Protein AF-A0A800GI75-F1 (afdb_monomer)

Solvent-accessible surface area (backbone atoms only — not comparable to full-atom values): 7344 Å² total; per-residue (Å²): 92,84,75,54,22,42,28,37,78,52,50,42,40,39,35,22,69,34,48,52,36,39,38,36,32,43,57,96,88,38,83,45,81,41,79,40,43,55,73,37,73,47,76,45,64,52,67,43,34,33,32,76,44,78,51,88,90,47,43,68,50,76,50,71,73,83,77,59,95,85,56,49,32,31,47,30,33,54,35,91,87,78,63,50,78,38,42,73,50,75,44,77,75,84,45,75,86,69,57,46,54,61,56,51,46,61,39,70,76,30,67,68,45,31,32,26,92,87,78,65,52,65,63,78,77,72,106

Nearest PDB structures (foldseek):
  6bvr-assembly1_A  TM=9.618E-01  e=3.460E-13  Cupriavidus metallidurans
  5v28-assembly1_A  TM=9.636E-01  e=1.341E-12  Cupriavidus metallidurans CH34
  1zvf-assembly1_B  TM=9.382E-01  e=5.055E-13  Saccharomyces cerevisiae
  3fe5-assembly1_A  TM=8.569E-01  e=1.270E-12  Bos taurus
  5tkq-assembly1_A  TM=8.644E-01  e=1.109E-11  Homo sapiens

Mean predicted aligned error: 2.66 Å

Radius of gyration: 14.88 Å; Cα contacts (8 Å, |Δi|>4): 257; chains: 1; bounding box: 35×30×37 Å

Structure (mmCIF, N/CA/C/O backbone):
data_AF-A0A800GI75-F1
#
_entry.id   AF-A0A800GI75-F1
#
loop_
_atom_site.group_PDB
_atom_site.id
_atom_site.type_symbol
_atom_site.label_atom_id
_atom_site.label_alt_id
_atom_site.label_comp_id
_atom_site.label_asym_id
_atom_site.label_entity_id
_atom_site.label_seq_id
_atom_site.pdbx_PDB_ins_code
_atom_site.Cartn_x
_atom_site.Cartn_y
_atom_site.Cartn_z
_atom_site.occupancy
_atom_site.B_iso_or_equiv
_atom_site.auth_seq_id
_atom_site.auth_comp_id
_atom_site.auth_asym_id
_atom_site.auth_atom_id
_atom_site.pdbx_PDB_model_num
ATOM 1 N N . SER A 1 1 ? -4.976 6.079 -10.550 1.00 77.25 1 SER A N 1
ATOM 2 C CA . SER A 1 1 ? -5.152 5.382 -9.240 1.00 77.25 1 SER A CA 1
ATOM 3 C C . SER A 1 1 ? -3.808 4.858 -8.742 1.00 77.25 1 SER A C 1
ATOM 5 O O . SER A 1 1 ? -2.905 4.698 -9.554 1.00 77.25 1 SER A O 1
ATOM 7 N N . ARG A 1 2 ? -3.629 4.624 -7.432 1.00 93.50 2 ARG A N 1
ATOM 8 C CA . ARG A 1 2 ? -2.326 4.213 -6.870 1.00 93.50 2 ARG A CA 1
ATOM 9 C C . ARG A 1 2 ? -1.990 2.749 -7.200 1.00 93.50 2 ARG A C 1
ATOM 11 O O . ARG A 1 2 ? -2.894 1.912 -7.227 1.00 93.50 2 ARG A O 1
ATOM 18 N N . LYS A 1 3 ? -0.707 2.454 -7.429 1.00 96.56 3 LYS A N 1
ATOM 19 C CA . LYS A 1 3 ? -0.190 1.108 -7.768 1.00 96.56 3 LYS A CA 1
ATOM 20 C C . LYS A 1 3 ? 0.772 0.535 -6.723 1.00 96.56 3 LYS A C 1
ATOM 22 O O . LYS A 1 3 ? 1.111 -0.643 -6.778 1.00 96.56 3 LYS A O 1
ATOM 27 N N . ASP A 1 4 ? 1.214 1.370 -5.794 1.00 97.81 4 ASP A N 1
ATOM 28 C CA . ASP A 1 4 ? 2.090 1.004 -4.694 1.00 97.81 4 ASP A CA 1
ATOM 29 C C . ASP A 1 4 ? 1.321 0.262 -3.593 1.00 97.81 4 ASP A C 1
ATOM 31 O O . ASP A 1 4 ? 0.142 0.529 -3.334 1.00 97.81 4 ASP A O 1
A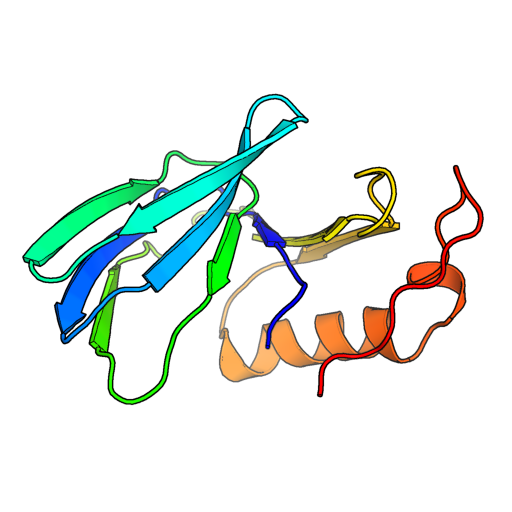TOM 35 N N . TYR A 1 5 ? 2.018 -0.661 -2.943 1.00 98.50 5 TYR A N 1
ATOM 36 C CA . TYR A 1 5 ? 1.608 -1.362 -1.740 1.00 98.50 5 TYR A CA 1
ATOM 37 C C . TYR A 1 5 ? 2.438 -0.836 -0.578 1.00 98.50 5 TYR A C 1
ATOM 39 O O . TYR A 1 5 ? 3.668 -0.872 -0.604 1.00 98.50 5 TYR A O 1
ATOM 47 N N . HIS A 1 6 ? 1.763 -0.362 0.454 1.00 98.38 6 HIS A N 1
ATOM 48 C CA . HIS A 1 6 ? 2.384 0.078 1.686 1.00 98.38 6 HIS A CA 1
ATOM 49 C C . HIS A 1 6 ? 2.609 -1.120 2.608 1.00 98.38 6 HIS A C 1
ATOM 51 O O . HIS A 1 6 ? 1.741 -1.974 2.770 1.00 98.38 6 HIS A O 1
ATOM 57 N N . TYR A 1 7 ? 3.801 -1.202 3.184 1.00 98.06 7 TYR A N 1
ATOM 58 C CA . TYR A 1 7 ? 4.170 -2.143 4.228 1.00 98.06 7 TYR A CA 1
ATOM 59 C C . TYR A 1 7 ? 4.377 -1.377 5.530 1.00 98.06 7 TYR A C 1
ATOM 61 O O . TYR A 1 7 ? 5.243 -0.504 5.616 1.00 98.06 7 TYR A O 1
ATOM 69 N N . ASN A 1 8 ? 3.622 -1.753 6.556 1.00 96.38 8 ASN A N 1
ATOM 70 C CA . ASN A 1 8 ? 3.665 -1.137 7.874 1.00 96.38 8 ASN A CA 1
ATOM 71 C C . ASN A 1 8 ? 3.893 -2.211 8.946 1.00 96.38 8 ASN A C 1
ATOM 73 O O . ASN A 1 8 ? 3.327 -3.298 8.870 1.00 96.38 8 ASN A O 1
ATOM 77 N N . ARG A 1 9 ? 4.726 -1.924 9.952 1.00 95.81 9 ARG A N 1
ATOM 78 C CA . ARG A 1 9 ? 4.939 -2.810 11.117 1.00 95.81 9 ARG A CA 1
ATOM 79 C C . ARG A 1 9 ? 3.879 -2.636 12.209 1.00 95.81 9 ARG A C 1
ATOM 81 O O . ARG A 1 9 ? 3.836 -3.422 13.153 1.00 95.81 9 ARG A O 1
ATOM 88 N N . GLY A 1 10 ? 3.078 -1.578 12.138 1.00 95.50 10 GLY A N 1
ATOM 89 C CA . GLY A 1 10 ? 1.882 -1.406 12.952 1.00 95.50 10 GLY A CA 1
ATOM 90 C C . GLY A 1 10 ? 0.656 -2.048 12.309 1.00 95.50 10 GLY A C 1
ATOM 91 O O . GLY A 1 10 ? 0.671 -2.398 11.134 1.00 95.50 10 GLY A O 1
ATOM 92 N N . GLU A 1 11 ? -0.402 -2.184 13.103 1.00 97.62 11 GLU A N 1
ATOM 93 C CA . GLU A 1 11 ? -1.752 -2.408 12.585 1.00 97.62 11 GLU A CA 1
ATOM 94 C C . GLU A 1 11 ? -2.300 -1.117 11.972 1.00 97.62 11 GLU A C 1
ATOM 96 O O . GLU A 1 11 ? -1.934 -0.014 12.399 1.00 97.62 11 GLU A O 1
ATOM 101 N N . GLU A 1 12 ? -3.233 -1.268 11.036 1.00 98.44 12 GLU A N 1
ATOM 102 C CA . GLU A 1 12 ? -3.997 -0.152 10.483 1.00 98.44 12 GLU A CA 1
ATOM 103 C C . GLU A 1 12 ? -5.491 -0.417 10.631 1.00 98.44 12 GLU A C 1
ATOM 105 O O . GLU A 1 12 ? -6.019 -1.426 10.158 1.00 98.44 12 GLU A O 1
ATOM 110 N N . PHE A 1 13 ? -6.183 0.490 11.314 1.00 98.75 13 PHE A N 1
ATOM 111 C CA . PHE A 1 13 ? -7.627 0.422 11.475 1.00 98.75 13 PHE A CA 1
ATOM 112 C C . PHE A 1 13 ? -8.308 1.231 10.376 1.00 98.75 13 PHE A C 1
ATOM 114 O O . PHE A 1 13 ? -8.020 2.414 10.208 1.00 98.75 13 PHE A O 1
ATOM 121 N N . PHE A 1 14 ? -9.262 0.612 9.691 1.00 98.81 14 PHE A N 1
ATOM 122 C CA . PHE A 1 14 ? -10.101 1.215 8.667 1.00 98.81 14 PHE A CA 1
ATOM 123 C C . PHE A 1 14 ? -11.553 1.241 9.138 1.00 98.81 14 PHE A C 1
ATOM 125 O O . PHE A 1 14 ? -12.073 0.246 9.642 1.00 98.81 14 PHE A O 1
ATOM 132 N N . HIS A 1 15 ? -12.228 2.361 8.911 1.00 98.75 15 HIS A N 1
ATOM 133 C CA . HIS A 1 15 ? -13.679 2.476 9.006 1.00 98.75 15 HIS A CA 1
ATOM 134 C C . HIS A 1 15 ? -14.183 3.272 7.805 1.00 98.75 15 HIS A C 1
ATOM 136 O O . HIS A 1 15 ? -13.856 4.451 7.655 1.00 98.75 15 HIS A O 1
ATOM 142 N N . GLN A 1 16 ? -14.965 2.637 6.936 1.00 98.81 16 GLN A N 1
ATOM 143 C CA . GLN A 1 16 ? -15.479 3.288 5.736 1.00 98.81 16 GLN A CA 1
ATOM 144 C C . GLN A 1 16 ? -16.791 4.014 6.056 1.00 98.81 16 GLN A C 1
ATOM 146 O O . GLN A 1 16 ? -17.829 3.389 6.223 1.00 98.81 16 GLN A O 1
ATOM 151 N N . ILE A 1 17 ? -16.751 5.340 6.160 1.00 98.69 17 ILE A N 1
ATOM 152 C CA . ILE A 1 17 ? -17.883 6.159 6.620 1.00 98.69 17 ILE A CA 1
ATOM 153 C C . ILE A 1 17 ? -18.900 6.378 5.492 1.00 98.69 17 ILE A C 1
ATOM 155 O O . ILE A 1 17 ? -20.101 6.250 5.716 1.00 98.69 17 ILE A O 1
ATOM 159 N N . GLU A 1 18 ? -18.425 6.672 4.280 1.00 98.62 18 GLU A N 1
ATOM 160 C CA . GLU A 1 18 ? -19.263 6.927 3.101 1.00 98.62 18 GLU A CA 1
ATOM 161 C C . GLU A 1 18 ? -18.768 6.117 1.900 1.00 98.62 18 GLU A C 1
ATOM 163 O O . GLU A 1 18 ? -17.572 6.108 1.596 1.00 98.62 18 GLU A O 1
ATOM 168 N N . GLY A 1 19 ? -19.687 5.462 1.190 1.00 98.25 19 GLY A N 1
ATOM 169 C CA . GLY A 1 19 ? -19.387 4.646 0.014 1.00 98.25 19 GLY A CA 1
ATOM 170 C C . GLY A 1 19 ? -18.549 3.401 0.318 1.00 98.25 19 GLY A C 1
ATOM 171 O O . GLY A 1 19 ? -18.593 2.858 1.415 1.00 98.25 19 GLY A O 1
ATOM 172 N N . GLU A 1 20 ? -17.800 2.919 -0.670 1.00 97.94 20 GLU A N 1
ATOM 173 C CA . GLU A 1 20 ? -16.991 1.696 -0.581 1.00 97.94 20 GLU A CA 1
ATOM 17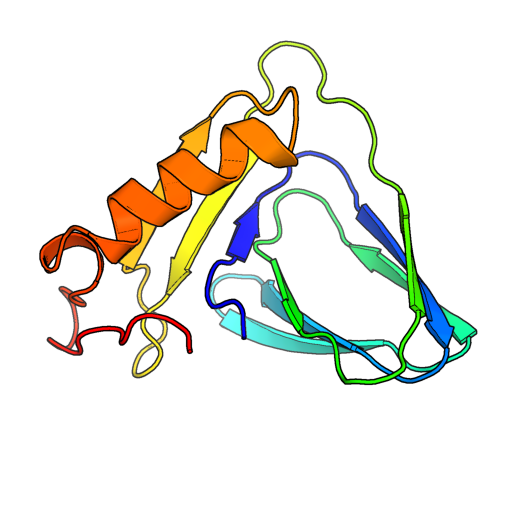4 C C . GLU A 1 20 ? -15.539 1.991 -0.972 1.00 97.94 20 GLU A C 1
ATOM 176 O O . GLU A 1 20 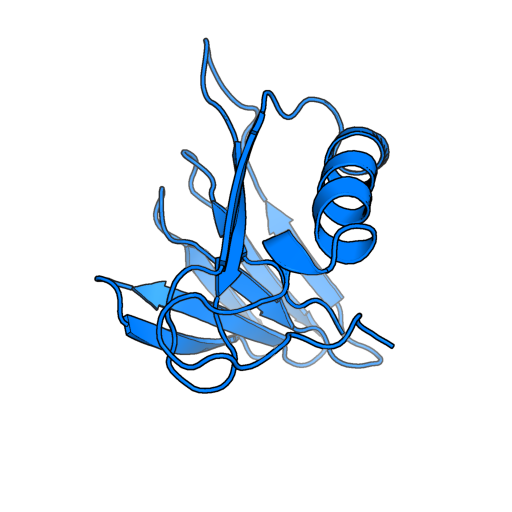? -15.262 2.897 -1.761 1.00 97.94 20 GLU A O 1
ATOM 181 N N . MET A 1 21 ? -14.604 1.209 -0.440 1.00 98.25 21 MET A N 1
ATOM 182 C CA . MET A 1 21 ? -13.232 1.145 -0.933 1.00 98.25 21 MET A CA 1
ATOM 183 C C . MET A 1 21 ? -12.798 -0.308 -1.130 1.00 98.25 21 MET A C 1
ATOM 185 O O . MET A 1 21 ? -13.359 -1.224 -0.532 1.00 98.25 21 MET A O 1
ATOM 189 N N . LEU A 1 22 ? -11.768 -0.519 -1.946 1.00 98.50 22 LEU A N 1
ATOM 190 C CA . LEU A 1 22 ? -11.128 -1.823 -2.106 1.00 98.50 22 LEU A CA 1
ATOM 191 C C . LEU A 1 22 ? -9.717 -1.762 -1.525 1.00 98.50 22 LEU A C 1
ATOM 193 O O . LEU A 1 22 ? -8.886 -0.984 -1.992 1.00 98.50 22 LEU A O 1
ATOM 197 N N . LEU A 1 23 ? -9.429 -2.581 -0.520 1.00 98.56 23 LEU A N 1
ATOM 198 C CA . LEU A 1 23 ? -8.079 -2.768 -0.006 1.00 98.56 23 LEU A CA 1
ATOM 199 C C . LEU A 1 23 ? -7.463 -3.992 -0.687 1.00 98.56 23 LEU A C 1
ATOM 201 O O . LEU A 1 23 ? -7.811 -5.128 -0.373 1.00 98.56 23 LEU A O 1
ATOM 205 N N . LYS A 1 24 ? -6.558 -3.765 -1.639 1.00 98.31 24 LYS A N 1
ATOM 206 C CA . LYS A 1 24 ? -5.765 -4.853 -2.226 1.00 98.31 24 LYS A CA 1
ATOM 207 C C . LYS A 1 24 ? -4.654 -5.214 -1.256 1.00 98.31 24 LYS A C 1
ATOM 209 O O . LYS A 1 24 ? -4.008 -4.305 -0.747 1.00 98.31 24 LYS A O 1
ATOM 214 N N . VAL A 1 25 ? -4.399 -6.489 -1.012 1.00 98.38 25 VAL A N 1
ATOM 215 C CA . VAL A 1 25 ? -3.326 -6.950 -0.125 1.00 98.38 25 VAL A CA 1
ATOM 216 C C . VAL A 1 25 ? -2.501 -8.048 -0.779 1.00 98.38 25 VAL A C 1
ATOM 218 O O . VAL A 1 25 ? -2.989 -8.756 -1.658 1.00 98.38 25 VAL A O 1
ATOM 221 N N . ILE A 1 26 ? -1.260 -8.207 -0.326 1.00 97.94 26 ILE A N 1
ATOM 222 C CA . ILE A 1 26 ? -0.450 -9.395 -0.594 1.00 97.94 26 ILE A CA 1
ATOM 223 C C . ILE A 1 26 ? -0.410 -10.225 0.686 1.00 97.94 26 ILE A C 1
ATOM 225 O O . ILE A 1 26 ? 0.305 -9.906 1.633 1.00 97.94 26 ILE A O 1
ATOM 229 N N . GLU A 1 27 ? -1.194 -11.294 0.726 1.00 93.88 27 GLU A N 1
ATOM 230 C CA . GLU A 1 27 ? -1.299 -12.194 1.871 1.00 93.88 27 GLU A CA 1
ATOM 231 C C . GLU A 1 27 ? -0.617 -13.518 1.523 1.00 93.88 27 GLU A C 1
ATOM 233 O O . GLU A 1 27 ? -0.957 -14.164 0.535 1.00 93.88 27 GLU A O 1
ATOM 238 N N . GLN A 1 28 ? 0.395 -13.909 2.305 1.00 91.06 28 GLN A N 1
ATOM 239 C CA . GLN A 1 28 ? 1.187 -15.125 2.056 1.00 91.06 28 GLN A CA 1
ATOM 240 C C . GLN A 1 28 ? 1.787 -15.192 0.634 1.00 91.06 28 GLN A C 1
ATOM 242 O O . GLN A 1 28 ? 1.901 -16.262 0.045 1.00 91.06 28 GLN A O 1
ATOM 247 N N . GLY A 1 29 ? 2.169 -14.040 0.074 1.00 90.25 29 GLY A N 1
ATOM 248 C CA . GLY A 1 29 ? 2.723 -13.940 -1.281 1.00 90.25 29 GLY A CA 1
ATOM 249 C C . GLY A 1 29 ? 1.679 -13.974 -2.401 1.00 90.25 29 GLY A C 1
ATOM 250 O O . GLY A 1 29 ? 2.051 -13.924 -3.571 1.00 90.25 29 GLY A O 1
ATOM 251 N N . HIS A 1 30 ? 0.388 -14.021 -2.067 1.00 92.94 30 HIS A N 1
ATOM 252 C CA . HIS A 1 30 ? -0.702 -14.045 -3.035 1.00 92.94 30 HIS A CA 1
ATOM 253 C C . HIS A 1 30 ? -1.544 -12.764 -2.967 1.00 92.94 30 HIS A C 1
ATOM 255 O O . HIS A 1 30 ? -1.833 -12.274 -1.873 1.00 92.94 30 HIS A O 1
ATOM 261 N N . PRO A 1 31 ? -1.965 -12.211 -4.117 1.00 96.06 31 PRO A N 1
ATOM 262 C CA . PRO A 1 31 ? -2.858 -11.065 -4.136 1.00 96.06 31 PRO A CA 1
ATOM 263 C C . PRO A 1 31 ? -4.250 -11.460 -3.638 1.00 96.06 31 PRO A C 1
ATOM 265 O O . PRO A 1 31 ? -4.796 -12.498 -4.019 1.00 96.06 31 PRO A O 1
ATOM 268 N N . ARG A 1 32 ? -4.839 -10.601 -2.812 1.00 96.62 32 ARG A N 1
ATOM 269 C CA . ARG A 1 32 ? -6.204 -10.736 -2.312 1.00 96.62 32 ARG A CA 1
ATOM 270 C C . ARG A 1 32 ? -6.861 -9.366 -2.250 1.00 96.62 32 ARG A C 1
ATOM 272 O O . ARG A 1 32 ? -6.271 -8.403 -1.776 1.00 96.62 32 ARG A O 1
ATOM 279 N N . ASP A 1 33 ? -8.115 -9.311 -2.665 1.00 97.94 33 ASP A N 1
ATOM 280 C CA . ASP A 1 33 ? -8.924 -8.102 -2.613 1.00 97.94 33 ASP A CA 1
ATOM 281 C C . ASP A 1 33 ? -9.861 -8.147 -1.401 1.00 97.94 33 ASP A C 1
ATOM 283 O O . ASP A 1 33 ? -10.532 -9.153 -1.153 1.00 97.94 33 ASP A O 1
ATOM 287 N N . ILE A 1 34 ? -9.903 -7.056 -0.638 1.00 98.38 34 ILE A N 1
ATOM 288 C CA . ILE A 1 34 ? -10.754 -6.899 0.544 1.00 98.38 34 ILE A CA 1
ATOM 289 C C . ILE A 1 34 ? -11.654 -5.676 0.326 1.00 98.38 34 ILE A C 1
ATOM 291 O O . ILE A 1 34 ? -11.204 -4.541 0.505 1.00 98.38 34 ILE A O 1
ATOM 295 N N . PRO A 1 35 ? -12.913 -5.869 -0.097 1.00 98.50 35 PRO A N 1
ATOM 296 C CA . PRO A 1 35 ? -13.893 -4.791 -0.122 1.00 98.50 35 PRO A CA 1
ATOM 297 C C . PRO A 1 35 ? -14.203 -4.337 1.308 1.00 98.50 35 PRO A C 1
ATOM 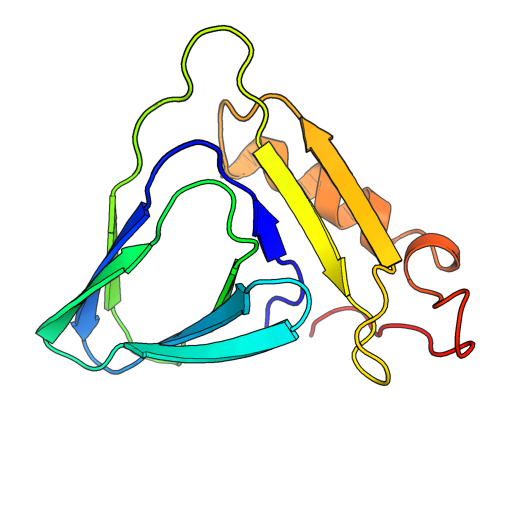299 O O . PRO A 1 35 ? -14.415 -5.179 2.178 1.00 98.50 35 PRO A O 1
ATOM 302 N N . ILE A 1 36 ? -14.229 -3.024 1.538 1.00 98.56 36 ILE A N 1
ATOM 303 C CA . ILE A 1 36 ? -14.654 -2.407 2.800 1.00 98.56 36 ILE A CA 1
ATOM 304 C C . ILE A 1 36 ? -15.792 -1.447 2.456 1.00 98.56 36 ILE A C 1
ATOM 306 O O . ILE A 1 36 ? -15.577 -0.378 1.874 1.00 98.56 36 ILE A O 1
ATOM 310 N N . LYS A 1 37 ? -17.016 -1.870 2.752 1.00 98.69 37 LYS A N 1
ATOM 311 C CA . LYS A 1 37 ? -18.260 -1.176 2.409 1.00 98.69 37 LYS A CA 1
ATOM 312 C C . LYS A 1 37 ? -18.632 -0.146 3.463 1.00 98.69 37 LYS A C 1
ATOM 314 O O . LYS A 1 37 ? -18.113 -0.140 4.573 1.00 98.69 37 LYS A O 1
ATOM 319 N N . GLN A 1 38 ? -19.585 0.710 3.119 1.00 98.69 38 GLN A N 1
ATOM 320 C CA . GLN A 1 38 ? -20.077 1.752 4.010 1.00 98.69 38 GLN A CA 1
ATOM 321 C C . GLN A 1 38 ? -20.532 1.180 5.363 1.00 98.69 38 GLN A C 1
ATOM 323 O O . GLN A 1 38 ? -21.355 0.268 5.416 1.00 98.69 38 GLN A O 1
ATOM 328 N N . GLY A 1 39 ? -20.023 1.757 6.448 1.00 98.56 39 GLY A N 1
ATOM 329 C CA . GLY A 1 39 ? -20.250 1.339 7.830 1.00 98.56 39 GLY A CA 1
ATOM 330 C C . GLY A 1 39 ? -19.375 0.173 8.299 1.00 98.56 39 GLY A C 1
ATOM 331 O O . GLY A 1 39 ? -19.412 -0.158 9.483 1.00 98.56 39 GLY A O 1
ATOM 332 N N . GLU A 1 40 ? -18.590 -0.456 7.419 1.00 98.75 40 GLU A N 1
ATOM 333 C CA . GLU A 1 40 ? -17.711 -1.558 7.802 1.00 98.75 40 GLU A CA 1
ATOM 334 C C . GLU A 1 40 ? -16.426 -1.051 8.458 1.00 98.75 40 GLU A C 1
ATOM 336 O O . GLU A 1 40 ? -15.861 -0.010 8.098 1.00 98.75 40 GLU A O 1
ATOM 341 N N . ILE A 1 41 ? -15.959 -1.845 9.420 1.00 98.69 41 ILE A N 1
ATOM 342 C CA . ILE A 1 41 ? -14.653 -1.702 10.049 1.00 98.69 41 ILE A CA 1
ATOM 343 C C . ILE A 1 41 ? -13.762 -2.868 9.637 1.00 98.69 41 ILE A C 1
ATOM 345 O O . ILE A 1 41 ? -14.221 -4.003 9.503 1.00 98.69 41 ILE A O 1
ATOM 349 N N . PHE A 1 42 ? -12.475 -2.595 9.484 1.00 98.62 42 PHE A N 1
ATOM 350 C CA . PHE A 1 42 ? -11.473 -3.606 9.192 1.00 98.62 42 PHE A CA 1
ATOM 351 C C . PHE A 1 42 ? -10.176 -3.267 9.923 1.00 98.62 42 PHE A C 1
ATOM 353 O O . PHE A 1 42 ? -9.729 -2.124 9.897 1.00 98.62 42 PHE A O 1
ATOM 360 N N . LEU A 1 43 ? -9.574 -4.254 10.583 1.00 98.56 43 LEU A N 1
ATOM 361 C CA . LEU A 1 43 ? -8.264 -4.114 11.210 1.00 98.56 43 LEU A CA 1
ATOM 362 C C . LEU A 1 43 ? -7.260 -4.915 10.388 1.00 98.56 43 LEU A C 1
ATOM 364 O O . LEU A 1 43 ? -7.329 -6.144 10.353 1.00 98.56 43 LEU A O 1
ATOM 368 N N . LEU A 1 44 ? -6.351 -4.213 9.717 1.00 98.50 44 LEU A N 1
ATOM 369 C CA . LEU A 1 44 ? -5.286 -4.833 8.949 1.00 98.50 44 LEU A CA 1
ATOM 370 C C . LEU A 1 44 ? -4.161 -5.279 9.898 1.00 98.50 44 LEU A C 1
ATOM 372 O O . LEU A 1 44 ? -3.625 -4.437 10.629 1.00 98.50 44 LEU A O 1
ATOM 376 N N . PRO A 1 45 ? -3.770 -6.569 9.882 1.00 97.94 45 PRO A N 1
ATOM 377 C CA . PRO A 1 45 ? -2.633 -7.044 10.658 1.00 97.94 45 PRO A CA 1
ATOM 378 C C . PRO A 1 45 ? -1.308 -6.408 10.209 1.00 97.94 45 PRO A C 1
ATOM 380 O O . PRO A 1 45 ? -1.173 -6.011 9.048 1.00 97.94 45 PRO A O 1
ATOM 383 N N . PRO A 1 46 ? -0.288 -6.380 11.083 1.00 97.25 46 PRO A N 1
ATOM 384 C CA . PRO A 1 46 ? 1.031 -5.877 10.727 1.00 97.25 46 PRO A CA 1
ATOM 385 C C . PRO A 1 46 ? 1.675 -6.636 9.570 1.00 97.25 46 PRO A C 1
ATOM 387 O O . PRO A 1 46 ? 1.459 -7.835 9.386 1.00 97.25 46 PRO A O 1
ATOM 390 N N . CYS A 1 47 ? 2.575 -5.952 8.871 1.00 96.81 47 CYS A N 1
ATOM 391 C CA . CYS A 1 47 ? 3.477 -6.511 7.866 1.00 96.81 47 CYS A CA 1
ATOM 392 C C . CYS A 1 47 ? 2.770 -7.101 6.635 1.00 96.81 47 CYS A C 1
ATOM 394 O O . CYS A 1 47 ? 3.387 -7.865 5.892 1.00 96.81 47 CYS A O 1
ATOM 396 N N . ILE A 1 48 ? 1.506 -6.739 6.399 1.00 98.19 48 ILE A N 1
ATOM 397 C CA . ILE A 1 48 ? 0.764 -7.090 5.187 1.00 98.19 48 ILE A CA 1
ATOM 398 C C . ILE A 1 48 ? 0.885 -5.936 4.178 1.00 98.19 48 ILE A C 1
ATOM 400 O O . ILE A 1 48 ? 0.352 -4.851 4.435 1.00 98.19 48 ILE A O 1
ATOM 404 N N . PRO A 1 49 ? 1.569 -6.132 3.030 1.00 98.50 49 PRO A N 1
ATOM 405 C CA . PRO A 1 49 ? 1.580 -5.146 1.959 1.00 98.50 49 PRO A CA 1
ATOM 406 C C . PRO A 1 49 ? 0.159 -4.879 1.472 1.00 98.50 49 PRO A C 1
ATOM 408 O O . PRO A 1 49 ? -0.555 -5.822 1.125 1.00 98.50 49 PRO A O 1
ATOM 411 N N . HIS A 1 50 ? -0.249 -3.614 1.411 1.00 98.56 50 HIS A N 1
ATOM 412 C CA . HIS A 1 50 ? -1.621 -3.249 1.069 1.00 98.56 50 HIS A CA 1
ATOM 413 C C . HIS A 1 50 ? -1.709 -1.977 0.212 1.00 98.56 50 HIS A C 1
ATOM 415 O O . HIS A 1 50 ? -0.917 -1.054 0.350 1.00 98.56 50 HIS A O 1
ATOM 421 N N . SER A 1 51 ? -2.686 -1.912 -0.693 1.00 98.19 51 SER A N 1
ATOM 422 C CA . SER A 1 51 ? -2.882 -0.821 -1.650 1.00 98.19 51 SER A CA 1
ATOM 423 C C . SER A 1 51 ? -4.344 -0.348 -1.643 1.00 98.19 51 SER A C 1
ATOM 425 O O . SER A 1 51 ? -5.190 -0.923 -2.340 1.00 98.19 51 SER A O 1
ATOM 427 N N . PRO A 1 52 ? -4.677 0.691 -0.852 1.00 97.75 52 PRO A N 1
ATOM 428 C CA . PRO A 1 52 ? -6.017 1.269 -0.782 1.00 97.75 52 PRO A CA 1
ATOM 429 C C . PRO A 1 52 ? -6.476 1.869 -2.118 1.00 97.75 52 PRO A C 1
ATOM 431 O O . PRO A 1 52 ? -5.862 2.798 -2.641 1.00 97.75 52 PRO A O 1
ATOM 434 N N . GLN A 1 53 ? -7.606 1.401 -2.636 1.00 97.81 53 GLN A N 1
ATOM 435 C CA . GLN A 1 53 ? -8.264 1.939 -3.825 1.00 97.81 53 GLN A CA 1
ATOM 436 C C . GLN A 1 53 ? -9.548 2.651 -3.399 1.00 97.81 53 GLN A C 1
ATOM 438 O O . GLN A 1 53 ? -10.475 2.026 -2.882 1.00 97.81 53 GLN A O 1
ATOM 443 N N . ARG A 1 54 ? -9.588 3.972 -3.590 1.00 96.75 54 ARG A N 1
ATOM 444 C CA . ARG A 1 54 ? -10.714 4.826 -3.191 1.00 96.75 54 ARG A CA 1
ATOM 445 C C . ARG A 1 54 ? -11.489 5.278 -4.423 1.00 96.75 54 ARG A C 1
ATOM 447 O O . ARG A 1 54 ? -10.881 5.654 -5.425 1.00 96.75 54 ARG A O 1
ATOM 454 N N . TYR A 1 55 ? -12.815 5.256 -4.334 1.00 96.06 55 TYR A N 1
ATOM 455 C CA . TYR A 1 55 ? -13.704 5.710 -5.402 1.00 96.06 55 TYR A CA 1
ATOM 456 C C . TYR A 1 55 ? -14.171 7.150 -5.158 1.00 96.06 55 TYR A C 1
ATOM 458 O O . TYR A 1 55 ? -14.000 7.702 -4.068 1.00 96.06 55 TYR A O 1
ATOM 466 N N . ALA A 1 56 ? -14.749 7.774 -6.184 1.00 96.38 56 ALA A N 1
ATOM 467 C CA . ALA A 1 56 ? -15.258 9.139 -6.086 1.00 96.38 56 ALA A CA 1
ATOM 468 C C . ALA A 1 56 ? -16.377 9.252 -5.035 1.00 96.38 56 ALA A C 1
ATOM 470 O O . ALA A 1 56 ? -17.209 8.354 -4.924 1.00 96.38 56 ALA A O 1
ATOM 471 N N . ASN A 1 57 ? -16.421 10.383 -4.321 1.00 96.94 57 ASN A N 1
ATOM 472 C CA . ASN A 1 57 ? -17.436 10.689 -3.302 1.00 96.94 57 ASN A CA 1
ATOM 473 C C . ASN A 1 57 ? -17.502 9.647 -2.168 1.00 96.94 57 ASN A C 1
ATOM 475 O O . ASN A 1 57 ? -18.583 9.221 -1.771 1.00 96.94 57 ASN A O 1
ATOM 479 N N . THR A 1 58 ? -16.340 9.210 -1.677 1.00 98.12 58 THR A N 1
ATOM 480 C CA . THR A 1 58 ? -16.228 8.278 -0.547 1.00 98.12 58 THR A CA 1
ATOM 481 C C . THR A 1 58 ? -15.392 8.888 0.573 1.00 98.12 58 THR A C 1
ATOM 483 O O . THR A 1 58 ? -14.496 9.697 0.320 1.00 98.12 58 THR A O 1
ATOM 486 N N . VAL A 1 59 ? -15.668 8.492 1.817 1.00 98.38 59 VAL A N 1
ATOM 487 C CA . VAL A 1 59 ? -14.957 8.967 3.013 1.00 98.38 59 VAL A CA 1
ATOM 488 C C . VAL A 1 59 ? -14.615 7.768 3.883 1.00 98.38 59 VAL A C 1
ATOM 490 O O . VAL A 1 59 ? -15.486 6.972 4.224 1.00 98.38 59 VAL A O 1
ATOM 493 N N . GLY A 1 60 ? -13.344 7.643 4.260 1.00 98.31 60 GLY A N 1
ATOM 494 C CA . GLY A 1 60 ? -12.866 6.594 5.156 1.00 98.31 60 GLY A CA 1
ATOM 495 C C . GLY A 1 60 ? -11.986 7.172 6.257 1.00 98.31 60 GLY A C 1
ATOM 496 O O . GLY A 1 60 ? -11.169 8.056 6.006 1.00 98.31 60 GLY A O 1
ATOM 497 N N . LEU A 1 61 ? -12.149 6.653 7.468 1.00 98.56 61 LEU A N 1
ATOM 498 C CA . LEU A 1 61 ? -11.270 6.893 8.603 1.00 98.56 61 LEU A CA 1
ATOM 499 C C . LEU A 1 61 ? -10.180 5.822 8.613 1.00 98.56 61 LEU A C 1
ATOM 501 O O . LEU A 1 61 ? -10.482 4.630 8.568 1.00 98.56 61 LEU A O 1
ATOM 505 N N . VAL A 1 62 ? -8.927 6.263 8.701 1.00 98.38 62 VAL A N 1
ATOM 506 C CA . VAL A 1 62 ? -7.773 5.393 8.935 1.00 98.38 62 VAL A CA 1
ATOM 507 C C . VAL A 1 62 ? -7.102 5.831 10.229 1.00 98.38 62 VAL A C 1
ATOM 509 O O . VAL A 1 62 ? -6.889 7.027 10.438 1.00 98.38 62 VAL A O 1
ATOM 512 N N . ILE A 1 63 ? -6.803 4.878 11.107 1.00 98.38 63 ILE A N 1
ATOM 513 C CA . ILE A 1 63 ? -6.050 5.118 12.339 1.00 98.38 63 ILE A CA 1
ATOM 514 C C . ILE A 1 63 ? -4.813 4.227 12.322 1.00 98.38 63 ILE A C 1
ATOM 516 O O . ILE A 1 63 ? -4.910 3.003 12.264 1.00 98.38 63 ILE A O 1
ATOM 520 N N . GLU A 1 64 ? -3.658 4.871 12.441 1.00 96.81 64 GLU A N 1
ATOM 521 C CA . GLU A 1 64 ? -2.355 4.235 12.593 1.00 96.81 64 GLU A CA 1
ATOM 522 C C . GLU A 1 64 ? -1.682 4.738 13.871 1.00 96.81 64 GLU A C 1
ATOM 524 O O . GLU A 1 64 ? -1.948 5.845 14.356 1.00 96.81 64 GLU A O 1
ATOM 529 N N . ARG A 1 65 ? -0.741 3.955 14.399 1.00 94.69 65 ARG A N 1
ATOM 530 C CA . ARG A 1 65 ? 0.157 4.424 15.459 1.00 94.69 65 ARG A CA 1
ATOM 531 C C . ARG A 1 65 ? 1.392 5.107 14.877 1.00 94.69 65 ARG A C 1
ATOM 533 O O . ARG A 1 65 ? 1.859 4.786 13.784 1.00 94.69 65 ARG A O 1
ATOM 540 N N . LYS A 1 66 ? 2.006 5.991 15.666 1.00 93.94 66 LYS A N 1
ATOM 541 C CA . LYS A 1 66 ? 3.376 6.429 15.376 1.00 93.94 66 LYS A CA 1
ATOM 542 C C . LYS A 1 66 ? 4.326 5.229 15.441 1.00 93.94 66 LYS A C 1
ATOM 544 O O . LYS A 1 66 ? 4.166 4.333 16.280 1.00 93.94 66 LYS A O 1
ATOM 549 N N . ARG A 1 67 ? 5.310 5.227 14.545 1.00 94.50 67 ARG A N 1
ATOM 550 C CA . ARG A 1 67 ? 6.363 4.211 14.506 1.00 94.50 67 ARG A CA 1
ATOM 551 C C . ARG A 1 67 ? 7.212 4.340 15.773 1.00 94.50 67 ARG A C 1
ATOM 553 O O . ARG A 1 67 ? 7.387 5.434 16.311 1.00 94.50 67 ARG A O 1
ATOM 560 N N . THR A 1 68 ? 7.688 3.212 16.280 1.00 90.31 68 THR A N 1
ATOM 561 C CA . THR A 1 68 ? 8.468 3.110 17.517 1.00 90.31 68 THR A CA 1
ATOM 562 C C . THR A 1 68 ? 9.887 2.650 17.207 1.00 90.31 68 THR A C 1
ATOM 564 O O . THR A 1 68 ? 10.108 1.821 16.327 1.00 90.31 68 THR A O 1
ATOM 567 N N . GLY A 1 69 ? 10.873 3.185 17.929 1.00 88.31 69 GLY A N 1
ATOM 568 C CA . GLY A 1 69 ? 12.273 2.791 17.764 1.00 88.31 69 GLY A CA 1
ATOM 569 C C . GLY A 1 69 ? 12.784 2.977 16.331 1.00 88.31 69 GLY A C 1
ATOM 570 O O . GLY A 1 69 ? 12.781 4.086 15.805 1.00 88.31 69 GLY A O 1
ATOM 571 N N . THR A 1 70 ? 13.250 1.886 15.723 1.00 90.50 70 THR A N 1
ATOM 572 C CA . THR A 1 70 ? 13.841 1.849 14.374 1.00 90.50 70 THR A CA 1
ATOM 573 C C . THR A 1 70 ? 12.913 1.218 13.334 1.00 90.50 70 THR A C 1
ATOM 575 O O . THR A 1 70 ? 13.375 0.749 12.291 1.00 90.50 70 THR A O 1
ATOM 578 N N . GLU A 1 71 ? 11.608 1.160 13.617 1.00 95.25 71 GLU A N 1
ATOM 579 C CA . GLU A 1 71 ? 10.621 0.666 12.662 1.00 95.25 71 GLU A CA 1
ATOM 580 C C . GLU A 1 71 ? 10.669 1.471 11.364 1.00 95.25 71 GLU A C 1
ATOM 582 O O . GLU A 1 71 ? 10.652 2.702 11.368 1.00 95.25 71 GLU A O 1
ATOM 587 N N . LYS A 1 72 ? 10.736 0.738 10.253 1.00 96.06 72 LYS A N 1
ATOM 588 C CA . LYS A 1 72 ? 10.668 1.285 8.906 1.00 96.06 72 LYS A CA 1
ATOM 589 C C . LYS A 1 72 ? 9.370 0.869 8.245 1.00 96.06 72 LYS A C 1
ATOM 591 O O . LYS A 1 72 ? 8.928 -0.272 8.414 1.00 96.06 72 LYS A O 1
ATOM 596 N N . ASP A 1 73 ? 8.855 1.781 7.447 1.00 97.75 73 ASP A N 1
ATOM 597 C CA . ASP A 1 73 ? 7.797 1.534 6.486 1.00 97.75 73 ASP A CA 1
ATOM 598 C C . ASP A 1 73 ? 8.406 1.124 5.160 1.00 97.75 73 ASP A C 1
ATOM 600 O O . ASP A 1 73 ? 9.581 1.395 4.906 1.00 97.75 73 ASP A O 1
ATOM 604 N N . GLY A 1 74 ? 7.613 0.452 4.337 1.00 97.94 74 GLY A N 1
ATOM 605 C CA . GLY A 1 74 ? 7.996 0.067 2.991 1.00 97.94 74 GLY A CA 1
ATOM 606 C C . GLY A 1 74 ? 6.988 0.547 1.962 1.00 97.94 74 GLY A C 1
ATOM 607 O O . GLY A 1 74 ? 5.786 0.527 2.214 1.00 97.94 74 GLY A O 1
ATOM 608 N N . LEU A 1 75 ? 7.471 0.925 0.785 1.00 98.44 75 LEU A N 1
ATOM 609 C CA . LEU A 1 75 ? 6.645 1.017 -0.415 1.00 98.44 75 LEU A CA 1
ATOM 610 C C . LEU A 1 75 ? 7.118 -0.033 -1.413 1.00 98.44 75 LEU A C 1
ATOM 612 O O . LEU A 1 75 ? 8.314 -0.144 -1.680 1.00 98.44 75 LEU A O 1
ATOM 616 N N . LEU A 1 76 ? 6.174 -0.824 -1.909 1.00 98.56 76 LEU A N 1
ATOM 617 C CA . LEU A 1 76 ? 6.414 -1.985 -2.752 1.00 98.56 76 LEU A CA 1
ATOM 618 C C . LEU A 1 76 ? 5.563 -1.903 -4.016 1.00 98.56 76 LEU A C 1
ATOM 620 O O . LEU A 1 76 ? 4.434 -1.420 -3.990 1.00 98.56 76 LEU A O 1
ATOM 624 N N . TRP A 1 77 ? 6.070 -2.443 -5.115 1.00 98.38 77 TRP A N 1
ATOM 625 C CA . TRP A 1 77 ? 5.339 -2.555 -6.373 1.00 98.38 77 TRP A CA 1
ATOM 626 C C . TRP A 1 77 ? 5.434 -3.969 -6.902 1.00 98.38 77 TRP A C 1
ATOM 628 O O . TRP A 1 77 ? 6.507 -4.561 -6.911 1.00 98.38 77 TRP A O 1
ATOM 638 N N . TYR A 1 78 ? 4.316 -4.487 -7.394 1.00 97.75 78 TYR A N 1
ATOM 639 C CA . TYR A 1 78 ? 4.221 -5.831 -7.948 1.00 97.75 78 TYR A CA 1
ATOM 640 C C . TYR A 1 78 ? 3.825 -5.757 -9.419 1.00 97.75 78 TYR A C 1
ATOM 642 O O . TYR A 1 78 ? 3.073 -4.879 -9.838 1.00 97.75 78 TYR A O 1
ATOM 650 N N . CYS A 1 79 ? 4.335 -6.689 -10.213 1.00 96.75 79 CYS A N 1
ATOM 651 C CA . CYS A 1 79 ? 4.046 -6.801 -11.627 1.00 96.75 79 CYS A CA 1
ATOM 652 C C . CYS A 1 79 ? 2.556 -7.086 -11.833 1.00 96.75 79 CYS A C 1
ATOM 654 O O . CYS A 1 79 ? 2.051 -8.110 -11.377 1.00 96.75 79 CYS A O 1
ATOM 656 N N . GLU A 1 80 ? 1.871 -6.230 -12.589 1.00 94.31 80 GLU A N 1
ATOM 657 C CA . GLU A 1 80 ? 0.431 -6.360 -12.857 1.00 94.31 80 GLU A CA 1
ATOM 658 C C . GLU A 1 80 ? 0.087 -7.590 -13.724 1.00 94.31 80 GLU A C 1
ATOM 660 O O . GLU A 1 80 ? -1.072 -7.989 -13.775 1.00 94.31 80 GLU A O 1
ATOM 665 N N . GLN A 1 81 ? 1.075 -8.217 -14.383 1.00 95.50 81 GLN A N 1
ATOM 666 C CA . GLN A 1 81 ? 0.870 -9.414 -15.213 1.00 95.50 81 GLN A CA 1
ATOM 667 C C . GLN A 1 81 ? 1.117 -10.738 -14.480 1.00 95.50 81 GLN A C 1
ATOM 669 O O . GLN A 1 81 ? 0.383 -11.696 -14.700 1.00 95.50 81 GLN A O 1
ATOM 674 N N . CYS A 1 82 ? 2.157 -10.823 -13.642 1.00 94.81 82 CYS A N 1
ATOM 675 C CA . CYS A 1 82 ? 2.562 -12.090 -13.013 1.00 94.81 82 CYS A CA 1
ATOM 676 C C . CYS A 1 82 ? 2.664 -12.042 -11.483 1.00 94.81 82 CYS A C 1
ATOM 678 O O . CYS A 1 82 ? 2.951 -13.064 -10.867 1.00 94.81 82 CYS A O 1
ATOM 680 N N . GLY A 1 83 ? 2.455 -10.878 -10.861 1.00 94.69 83 GLY A N 1
ATOM 681 C CA . GLY A 1 83 ? 2.535 -10.706 -9.409 1.00 94.69 83 GLY A CA 1
ATOM 682 C C . GLY A 1 83 ? 3.955 -10.670 -8.834 1.00 94.69 83 GLY A C 1
ATOM 683 O O . GLY A 1 83 ? 4.098 -10.552 -7.623 1.00 94.69 83 GLY A O 1
ATOM 684 N N . HIS A 1 84 ? 5.007 -10.748 -9.657 1.00 96.56 84 HIS A N 1
ATOM 685 C CA . HIS A 1 84 ? 6.394 -10.655 -9.186 1.00 96.56 84 HIS A CA 1
ATOM 686 C C . HIS A 1 84 ? 6.704 -9.279 -8.581 1.00 96.56 84 HIS A C 1
ATOM 688 O O . HIS A 1 84 ? 6.297 -8.264 -9.143 1.00 96.56 84 HIS A O 1
ATOM 694 N N . LEU A 1 85 ? 7.463 -9.223 -7.485 1.00 97.44 85 LEU A N 1
ATOM 695 C CA . LEU A 1 85 ? 7.907 -7.962 -6.885 1.00 97.44 85 LEU A CA 1
ATOM 696 C C . LEU A 1 85 ? 8.839 -7.204 -7.849 1.00 97.44 85 LEU A C 1
ATOM 698 O O . LEU A 1 85 ? 9.868 -7.724 -8.260 1.00 97.44 85 LEU A O 1
ATOM 702 N N . LEU A 1 86 ? 8.480 -5.976 -8.214 1.00 97.94 86 LEU A N 1
ATOM 703 C CA . LEU A 1 86 ? 9.277 -5.109 -9.088 1.00 97.94 86 LEU A CA 1
ATOM 704 C C . LEU A 1 86 ? 10.317 -4.316 -8.302 1.00 97.94 86 LEU A C 1
ATOM 706 O O . LEU A 1 86 ? 11.477 -4.228 -8.691 1.00 97.94 86 LEU A O 1
ATOM 710 N N . TYR A 1 87 ? 9.870 -3.713 -7.205 1.00 98.31 87 TYR A N 1
ATOM 711 C CA . TYR A 1 87 ? 10.652 -2.772 -6.426 1.00 98.31 87 TYR A CA 1
ATOM 712 C C . TYR A 1 87 ? 10.120 -2.726 -5.001 1.00 98.31 87 TYR A C 1
ATOM 714 O O . TYR A 1 87 ? 8.907 -2.784 -4.788 1.00 98.31 87 TYR A O 1
ATOM 722 N N . GLU A 1 88 ? 11.023 -2.581 -4.043 1.00 98.06 88 GLU A N 1
ATOM 723 C CA . GLU A 1 88 ? 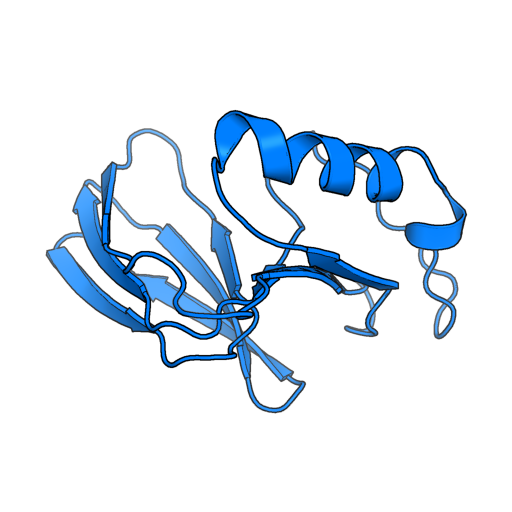10.701 -2.285 -2.656 1.00 98.06 88 GLU A CA 1
ATOM 724 C C . GLU A 1 88 ? 11.703 -1.279 -2.100 1.00 98.06 88 GLU A C 1
ATOM 726 O O . GLU A 1 88 ? 12.901 -1.345 -2.385 1.00 98.06 88 GLU A O 1
ATOM 731 N N . GLU A 1 89 ? 11.222 -0.347 -1.286 1.00 98.31 89 GLU A N 1
ATOM 732 C CA . GLU A 1 89 ? 12.088 0.568 -0.557 1.00 98.31 89 GLU A CA 1
ATOM 733 C C . GLU A 1 89 ? 11.586 0.765 0.868 1.00 98.31 89 GLU A C 1
ATOM 735 O O . GLU A 1 89 ? 10.413 1.074 1.080 1.00 98.31 89 GLU A O 1
ATOM 740 N N . TYR A 1 90 ? 12.499 0.623 1.835 1.00 97.88 90 TYR A N 1
ATOM 741 C CA . TYR A 1 90 ? 12.215 0.770 3.258 1.00 97.88 90 TYR A CA 1
ATOM 742 C C . TYR A 1 90 ? 12.868 2.014 3.862 1.00 97.88 90 TYR A C 1
ATOM 744 O O . TYR A 1 90 ? 14.096 2.163 3.844 1.00 97.88 90 TYR A O 1
ATOM 752 N N . PHE A 1 91 ? 12.068 2.857 4.508 1.00 96.69 91 PHE A N 1
ATOM 753 C CA . PHE A 1 91 ? 12.484 4.164 5.015 1.00 96.69 91 PHE A CA 1
ATOM 754 C C . PHE A 1 91 ? 11.817 4.492 6.358 1.00 96.69 91 PHE A C 1
ATOM 756 O O . PHE A 1 91 ? 10.853 3.856 6.784 1.00 96.69 91 PHE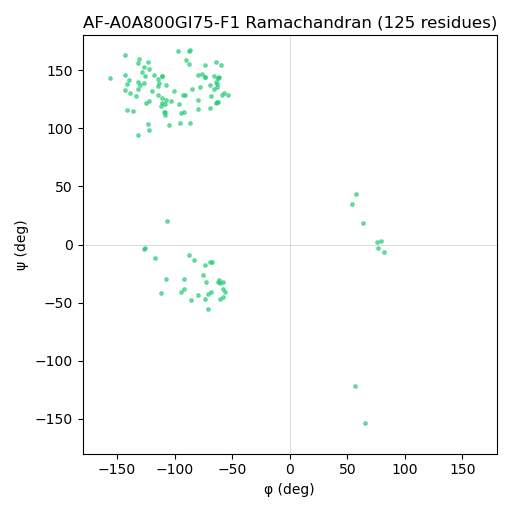 A O 1
ATOM 763 N N . THR A 1 92 ? 12.379 5.470 7.069 1.00 95.69 92 THR A N 1
ATOM 764 C CA . THR A 1 92 ? 11.776 5.987 8.301 1.00 95.69 92 THR A CA 1
ATOM 765 C C . THR A 1 92 ? 10.667 6.956 7.925 1.00 95.69 92 THR A C 1
ATOM 767 O O . THR A 1 92 ? 10.950 8.001 7.344 1.00 95.69 92 THR A O 1
ATOM 770 N N . LEU A 1 93 ? 9.425 6.629 8.276 1.00 94.94 93 LEU A N 1
ATOM 771 C CA . LEU A 1 93 ? 8.274 7.470 7.977 1.00 94.94 93 LEU A CA 1
ATOM 772 C C . LEU A 1 93 ? 7.989 8.438 9.132 1.00 94.94 93 LEU A C 1
ATOM 774 O O . LEU A 1 93 ? 7.609 8.027 10.230 1.00 94.94 93 LEU A O 1
ATOM 778 N N . THR A 1 94 ? 8.167 9.731 8.866 1.00 93.31 94 THR A N 1
ATOM 779 C CA . THR A 1 94 ? 7.907 10.824 9.814 1.00 93.31 94 THR A CA 1
ATOM 780 C C . THR A 1 94 ? 6.716 11.667 9.369 1.00 93.31 94 THR A C 1
ATOM 782 O O . THR A 1 94 ? 5.877 12.025 10.197 1.00 93.31 94 THR A O 1
ATOM 785 N N . ASN A 1 95 ? 6.617 11.958 8.072 1.00 93.44 95 ASN A N 1
ATOM 786 C CA . ASN A 1 95 ? 5.524 12.703 7.467 1.00 93.44 95 ASN A CA 1
ATOM 787 C C . ASN A 1 95 ? 5.158 12.102 6.101 1.00 93.44 95 ASN A C 1
ATOM 789 O O . ASN A 1 95 ? 5.932 12.154 5.149 1.00 93.44 95 ASN A O 1
ATOM 793 N N . ILE A 1 96 ? 3.939 11.571 6.001 1.00 92.44 96 ILE A N 1
ATOM 794 C CA . ILE A 1 96 ? 3.420 10.923 4.789 1.00 92.44 96 ILE A CA 1
ATOM 795 C C . ILE A 1 96 ? 3.419 11.843 3.562 1.00 92.44 96 ILE A C 1
ATOM 797 O O . ILE A 1 96 ? 3.629 11.366 2.450 1.00 92.44 96 ILE A O 1
ATOM 801 N N . GLU A 1 97 ? 3.223 13.150 3.746 1.00 92.62 97 GLU A N 1
ATOM 802 C CA . GLU A 1 97 ? 3.127 14.104 2.637 1.00 92.62 97 GLU A CA 1
ATOM 803 C C . GLU A 1 97 ? 4.488 14.403 2.011 1.00 92.62 97 GLU A C 1
ATOM 805 O O . GLU A 1 97 ? 4.558 14.746 0.834 1.00 92.62 97 GLU A O 1
ATOM 810 N N . THR A 1 98 ? 5.572 14.267 2.777 1.00 96.00 98 THR A N 1
ATOM 811 C CA . THR A 1 98 ? 6.929 14.593 2.318 1.00 96.00 98 THR A CA 1
ATOM 812 C C . THR A 1 98 ? 7.784 13.365 2.066 1.00 96.00 98 THR A C 1
ATOM 814 O O . THR A 1 98 ? 8.658 13.408 1.204 1.00 96.00 98 THR A O 1
ATOM 817 N N . ASP A 1 99 ? 7.541 12.273 2.787 1.00 96.38 99 ASP A N 1
ATOM 818 C CA . ASP A 1 99 ? 8.439 11.118 2.787 1.00 96.38 99 ASP A CA 1
ATOM 819 C C . ASP A 1 99 ? 8.047 10.084 1.723 1.00 96.38 99 ASP A C 1
ATOM 821 O O . ASP A 1 99 ? 8.921 9.415 1.174 1.00 96.38 99 ASP A O 1
ATOM 825 N N . LEU A 1 100 ? 6.756 9.977 1.380 1.00 96.06 100 LEU A N 1
ATOM 826 C CA . LEU A 1 100 ? 6.280 9.064 0.331 1.00 96.06 100 LEU A CA 1
ATOM 827 C C . LEU A 1 100 ? 6.613 9.545 -1.093 1.00 96.06 100 LEU A C 1
ATOM 829 O O . LEU A 1 100 ? 7.122 8.735 -1.875 1.00 96.06 100 LEU A O 1
ATOM 833 N N . PRO A 1 101 ? 6.381 10.824 -1.472 1.00 96.19 101 PRO A N 1
ATOM 834 C CA . PRO A 1 101 ? 6.567 11.256 -2.860 1.00 96.19 101 PRO A CA 1
ATOM 835 C C . PRO A 1 101 ? 7.966 11.008 -3.445 1.00 96.19 101 PRO A C 1
ATOM 837 O O . PRO A 1 101 ? 8.036 10.536 -4.580 1.00 96.19 101 PRO A O 1
ATOM 840 N N . PRO A 1 102 ? 9.079 11.216 -2.713 1.00 97.50 102 PRO A N 1
ATOM 841 C CA . PRO A 1 102 ? 10.409 10.913 -3.239 1.00 97.50 102 PRO A CA 1
ATOM 842 C C . PRO A 1 102 ? 10.617 9.427 -3.571 1.00 97.50 102 PRO A C 1
ATOM 844 O O . PRO A 1 102 ? 11.359 9.104 -4.498 1.00 97.50 102 PRO A O 1
ATOM 847 N N . VAL A 1 103 ? 9.987 8.515 -2.822 1.00 97.88 103 VAL A N 1
ATOM 848 C CA . VAL A 1 103 ? 10.054 7.067 -3.089 1.00 97.88 103 VAL A CA 1
ATOM 849 C C . VAL A 1 103 ? 9.262 6.736 -4.355 1.00 97.88 103 VAL A C 1
ATOM 851 O O . VAL A 1 103 ? 9.743 6.001 -5.217 1.00 97.88 103 VAL A O 1
ATOM 854 N N . PHE A 1 104 ? 8.077 7.339 -4.514 1.00 96.94 104 PHE A N 1
ATOM 855 C CA . PHE A 1 104 ? 7.293 7.225 -5.745 1.00 96.94 104 PHE A CA 1
ATOM 856 C C . PHE A 1 104 ? 8.082 7.720 -6.960 1.00 96.94 104 PHE A C 1
ATOM 858 O O . PHE A 1 104 ? 8.111 7.045 -7.985 1.00 96.94 104 PHE A O 1
ATOM 865 N N . GLU A 1 105 ? 8.752 8.867 -6.848 1.00 96.69 105 GLU A N 1
ATOM 866 C CA . GLU A 1 105 ? 9.562 9.431 -7.928 1.00 96.69 105 GLU A CA 1
ATOM 867 C C . GLU A 1 105 ? 10.703 8.492 -8.333 1.00 96.69 105 GLU A C 1
ATOM 869 O O . GLU A 1 105 ? 10.855 8.201 -9.519 1.00 96.69 105 GLU A O 1
ATOM 874 N N . ARG A 1 106 ? 11.451 7.936 -7.368 1.00 97.56 106 ARG A N 1
ATOM 875 C CA . ARG A 1 106 ? 12.514 6.951 -7.648 1.00 97.56 106 ARG A CA 1
ATOM 876 C C . ARG A 1 106 ? 11.999 5.719 -8.385 1.00 97.56 106 ARG A C 1
ATOM 878 O O . ARG A 1 106 ? 12.693 5.198 -9.262 1.00 97.56 106 ARG A O 1
ATOM 885 N N . PHE A 1 107 ? 10.799 5.251 -8.050 1.00 97.94 107 PHE A N 1
ATOM 886 C CA . PHE A 1 107 ? 10.177 4.140 -8.759 1.00 97.94 107 PHE A CA 1
ATOM 887 C C . PHE A 1 107 ? 9.735 4.547 -10.172 1.00 97.94 107 PHE A C 1
ATOM 889 O O . PHE A 1 107 ? 10.160 3.937 -11.150 1.00 97.94 107 PHE A O 1
ATOM 896 N N . TYR A 1 108 ? 8.918 5.596 -10.308 1.00 97.25 108 TYR A N 1
ATOM 897 C CA . TYR A 1 108 ? 8.295 5.937 -11.589 1.00 97.25 108 TYR A CA 1
ATOM 898 C C . TYR A 1 108 ? 9.268 6.537 -12.613 1.00 97.25 108 TYR A C 1
ATOM 900 O O . TYR A 1 108 ? 9.117 6.285 -13.813 1.00 97.25 108 TYR A O 1
ATOM 908 N N . ALA A 1 109 ? 10.287 7.278 -12.167 1.00 96.88 109 ALA A N 1
ATOM 909 C CA . ALA A 1 109 ? 11.286 7.890 -13.045 1.00 96.88 109 ALA A CA 1
ATOM 910 C C . ALA A 1 109 ? 12.289 6.881 -13.629 1.00 96.88 109 ALA A C 1
ATOM 912 O O . ALA A 1 109 ? 12.945 7.186 -14.624 1.00 96.88 109 ALA A O 1
ATOM 913 N N . ASN A 1 110 ? 12.403 5.680 -13.053 1.00 97.12 110 ASN A N 1
ATOM 914 C CA . ASN A 1 110 ? 13.342 4.659 -13.505 1.00 97.12 110 ASN A CA 1
ATOM 915 C C . ASN A 1 110 ? 12.608 3.499 -14.203 1.00 97.12 110 ASN A C 1
ATOM 917 O O . ASN A 1 110 ? 11.855 2.754 -13.578 1.00 97.12 110 ASN A O 1
ATOM 921 N N . SER A 1 111 ? 12.840 3.320 -15.508 1.00 96.00 111 SER A N 1
ATOM 922 C CA . SER A 1 111 ? 12.253 2.213 -16.278 1.00 96.00 111 SER A CA 1
ATOM 923 C C . SER A 1 111 ? 12.658 0.840 -15.753 1.00 96.00 111 SER A C 1
ATOM 925 O O . SER A 1 111 ? 11.843 -0.079 -15.805 1.00 96.00 111 SER A O 1
ATOM 927 N N . ASP A 1 112 ? 13.871 0.699 -15.224 1.00 97.12 112 ASP A N 1
ATOM 928 C CA . ASP A 1 112 ? 14.377 -0.586 -14.742 1.00 97.12 112 ASP A CA 1
ATOM 929 C C . ASP A 1 112 ? 13.610 -1.021 -13.492 1.00 97.12 112 ASP A C 1
ATOM 931 O O . ASP A 1 112 ? 13.176 -2.166 -13.407 1.00 97.12 112 ASP A O 1
ATOM 935 N N . ASN A 1 113 ? 13.315 -0.077 -12.589 1.00 97.62 113 ASN A N 1
ATOM 936 C CA . ASN A 1 113 ? 12.474 -0.318 -11.411 1.00 97.62 113 ASN A CA 1
ATOM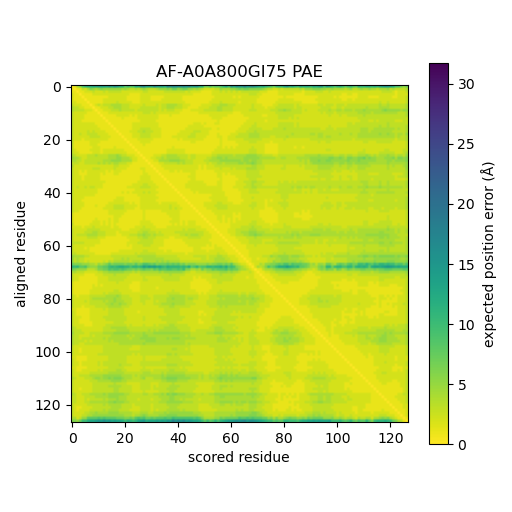 937 C C . ASN A 1 113 ? 11.048 -0.745 -11.797 1.00 97.62 113 ASN A C 1
ATOM 939 O O . ASN A 1 113 ? 10.408 -1.500 -11.072 1.00 97.62 113 ASN A O 1
ATOM 943 N N . ARG A 1 114 ? 10.540 -0.279 -12.945 1.00 97.88 114 ARG A N 1
ATOM 944 C CA . ARG A 1 114 ? 9.202 -0.624 -13.454 1.00 97.88 114 ARG A CA 1
ATOM 945 C C . ARG A 1 114 ? 9.175 -1.894 -14.303 1.00 97.88 114 ARG A C 1
ATOM 947 O O . ARG A 1 114 ? 8.084 -2.341 -14.659 1.00 97.88 114 ARG A O 1
ATOM 954 N N . THR A 1 115 ? 10.328 -2.458 -14.658 1.00 98.25 115 THR A N 1
ATOM 955 C CA . THR A 1 115 ? 10.422 -3.603 -15.569 1.00 98.25 115 THR A CA 1
ATOM 956 C C . THR A 1 115 ? 10.514 -4.902 -14.785 1.00 98.25 115 THR A C 1
ATOM 958 O O . THR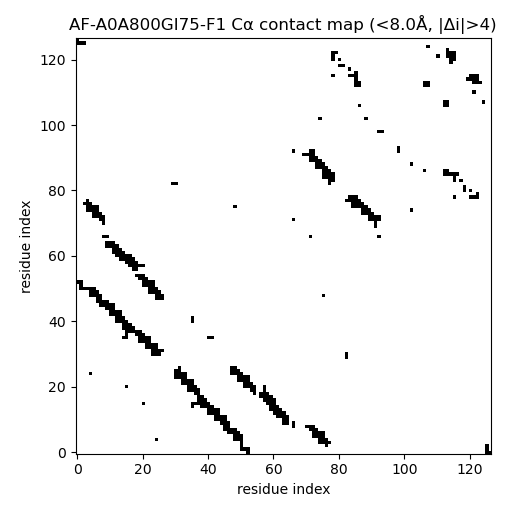 A 1 115 ? 11.431 -5.126 -14.002 1.00 98.25 115 THR A O 1
ATOM 961 N N . CYS A 1 116 ? 9.565 -5.803 -15.017 1.00 98.25 116 CYS A N 1
ATOM 962 C CA . CYS A 1 116 ? 9.555 -7.109 -14.384 1.00 98.25 116 CYS A CA 1
ATOM 963 C C . CYS A 1 116 ? 10.697 -7.981 -14.908 1.00 98.25 116 CYS A C 1
ATOM 965 O O . CYS A 1 116 ? 10.700 -8.374 -16.073 1.00 98.25 116 CYS A O 1
ATOM 967 N N . ASN A 1 117 ? 11.613 -8.374 -14.027 1.00 96.94 117 ASN A N 1
ATOM 968 C CA . ASN A 1 117 ? 12.704 -9.295 -14.355 1.00 96.94 117 ASN A CA 1
ATOM 969 C C . ASN A 1 117 ? 12.235 -10.746 -14.629 1.00 96.94 117 ASN A C 1
ATOM 971 O O . ASN A 1 117 ? 13.001 -11.532 -15.181 1.00 96.94 117 ASN A O 1
ATOM 975 N N . GLN A 1 118 ? 10.996 -11.106 -14.267 1.00 97.69 118 GLN A N 1
ATOM 976 C CA . GLN A 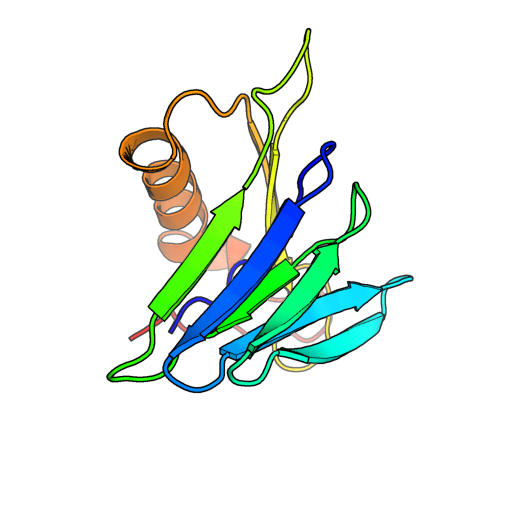1 118 ? 10.451 -12.455 -14.446 1.00 97.69 118 GLN A CA 1
ATOM 977 C C . GLN A 1 118 ? 9.712 -12.626 -15.781 1.00 97.69 118 GLN A C 1
ATOM 979 O O . GLN A 1 118 ? 9.804 -13.687 -16.394 1.00 97.69 118 GLN A O 1
ATOM 984 N N . CYS A 1 119 ? 8.967 -11.614 -16.238 1.00 97.88 119 CYS A N 1
ATOM 985 C CA . CYS A 1 119 ? 8.156 -11.711 -17.462 1.00 97.88 119 CYS A CA 1
ATOM 986 C C . CYS A 1 119 ? 8.408 -10.598 -18.491 1.00 97.88 119 CYS A C 1
ATOM 988 O O . CYS A 1 119 ? 7.821 -10.627 -19.568 1.00 97.88 119 CYS A O 1
ATOM 990 N N . GLY A 1 120 ? 9.259 -9.615 -18.183 1.00 97.88 120 GLY A N 1
ATOM 991 C CA . GLY A 1 120 ? 9.572 -8.491 -19.073 1.00 97.88 120 GLY A CA 1
ATOM 992 C C . GLY A 1 120 ? 8.493 -7.407 -19.149 1.00 97.88 120 GLY A C 1
ATOM 993 O O . GLY A 1 120 ? 8.702 -6.394 -19.812 1.00 97.88 120 GLY A O 1
ATOM 994 N N . ALA A 1 121 ? 7.350 -7.582 -18.478 1.00 98.12 121 ALA A N 1
ATOM 995 C CA . ALA A 1 121 ? 6.293 -6.577 -18.443 1.00 98.12 121 ALA A CA 1
ATOM 996 C C . ALA A 1 121 ? 6.773 -5.283 -17.774 1.00 98.12 121 ALA A C 1
ATOM 998 O O . ALA A 1 121 ? 7.373 -5.325 -16.700 1.00 98.12 121 ALA A O 1
ATOM 999 N N . VAL A 1 122 ? 6.456 -4.138 -18.374 1.00 97.88 122 VAL A N 1
ATOM 1000 C CA . VAL A 1 122 ? 6.784 -2.814 -17.834 1.00 97.88 122 VAL A CA 1
ATOM 1001 C C . VAL A 1 122 ? 5.528 -2.204 -17.222 1.00 97.88 122 VAL A C 1
ATOM 1003 O O . VAL A 1 122 ? 4.518 -2.060 -17.906 1.00 97.88 122 VAL A O 1
ATOM 1006 N N . MET A 1 123 ? 5.581 -1.835 -15.942 1.00 97.38 123 MET A N 1
ATOM 1007 C CA . MET A 1 123 ? 4.477 -1.135 -15.285 1.00 97.38 123 MET A CA 1
ATOM 1008 C C . MET A 1 123 ? 4.337 0.280 -15.851 1.00 97.38 123 MET A C 1
ATOM 1010 O O . MET A 1 123 ? 5.289 1.063 -15.851 1.00 97.38 123 MET A O 1
ATOM 1014 N N . GLU A 1 124 ? 3.134 0.640 -16.287 1.00 95.75 124 GLU A N 1
ATOM 1015 C CA . GLU A 1 124 ? 2.817 2.015 -16.676 1.00 95.75 124 GLU A CA 1
ATOM 1016 C C . GLU A 1 124 ? 2.688 2.921 -15.449 1.00 95.75 124 GLU A C 1
ATOM 1018 O O . GLU A 1 124 ? 2.162 2.504 -14.410 1.00 95.75 124 GLU A O 1
ATOM 1023 N N . CYS A 1 125 ? 3.133 4.172 -15.579 1.00 93.12 125 CYS A N 1
ATOM 1024 C CA . CYS A 1 125 ? 2.925 5.179 -14.544 1.00 93.12 125 CYS A CA 1
ATOM 1025 C C . CYS A 1 125 ? 1.418 5.427 -14.339 1.00 93.12 125 CYS A C 1
ATOM 1027 O O . CYS A 1 125 ? 0.657 5.391 -15.308 1.00 93.12 125 CYS A O 1
ATOM 1029 N N . PRO A 1 126 ? 0.967 5.663 -13.098 1.00 88.19 126 PRO A N 1
ATOM 1030 C CA . PRO A 1 126 ? -0.427 5.963 -12.826 1.00 88.19 126 PRO A CA 1
ATOM 1031 C C . PRO A 1 126 ? -0.848 7.268 -13.512 1.00 88.19 126 PRO A C 1
ATOM 1033 O O . PRO A 1 126 ? -0.108 8.252 -13.496 1.00 88.19 126 PRO A O 1
ATOM 1036 N N . VAL A 1 127 ? -2.051 7.241 -14.087 1.00 75.50 127 VAL A N 1
ATOM 1037 C CA . VAL A 1 127 ? -2.815 8.411 -14.544 1.00 75.50 127 VAL A CA 1
ATOM 1038 C C . VAL A 1 127 ? -3.706 8.965 -13.440 1.00 75.50 127 VAL A C 1
ATOM 1040 O O . VAL A 1 127 ? -4.158 8.172 -12.563 1.00 75.50 127 VAL A O 1
#

pLDDT: mean 96.49, std 3.36, range [75.5, 98.81]

Sequence (127 aa):
SRKDYHYNRGEEFFHQIEGEMLLKVIEQGHPRDIPIKQGEIFLLPPCIPHSPQRYANTVGLVIERKRTGTEKDGLLWYCEQCGHLLYEEYFTLTNIETDLPPVFERFYANSDNRTCNQCGAVMECPV

Secondary structure (DSSP, 8-state):
----EEE-SS-EEEEEEES-EEEEEEETTEEEEEEE-TT-EEEEPTT--EEEEE-TT-EEEEEEPPP-TT--EEEEEE-TTT--EEEEEEE--S-HHHHHHHHHHHHHT-HHHHB-TTT-PBPPPP-

Foldseek 3Di:
DDQKWKAFQWKKKKAWAFAKKWKWWQDPLRIDIDIAGHGRIDIGHHGITIDIGDDPPTDMDMDTDQDDDPTWMKIWGAFPPPRHTLDMDTDHDDDPVPPPVVVLCVQQVDQSSQADPPPRDGDDDDD